Protein AF-A0A7Y5KCL6-F1 (afdb_monomer_lite)

pLDDT: mean 85.19, std 18.4, range [36.47, 98.62]

Radius of gyration: 22.76 Å; chains: 1; bounding box: 50×27×90 Å

Structure (mmCIF, N/CA/C/O backbone):
data_AF-A0A7Y5KCL6-F1
#
_entry.id   AF-A0A7Y5KCL6-F1
#
loop_
_atom_site.group_PDB
_atom_site.id
_atom_site.type_symbol
_atom_site.label_atom_id
_atom_site.label_alt_id
_atom_site.label_comp_id
_atom_site.label_asym_id
_atom_site.label_entity_id
_atom_site.label_seq_id
_atom_site.pdbx_PDB_ins_code
_atom_site.Cartn_x
_atom_site.Cartn_y
_atom_site.Cartn_z
_atom_site.occupancy
_atom_site.B_iso_or_equiv
_atom_site.auth_seq_id
_atom_site.auth_comp_id
_atom_site.auth_asym_id
_atom_site.auth_atom_id
_atom_site.pdbx_PDB_model_num
ATOM 1 N N . MET A 1 1 ? -34.692 -16.167 68.771 1.00 37.91 1 MET A N 1
ATOM 2 C CA . MET A 1 1 ? -33.377 -16.830 68.608 1.00 37.91 1 MET A CA 1
ATOM 3 C C . MET A 1 1 ? -33.096 -16.910 67.113 1.00 37.91 1 MET A C 1
ATOM 5 O O . MET A 1 1 ? -33.924 -17.459 66.411 1.00 37.91 1 MET A O 1
ATOM 9 N N . MET A 1 2 ? -32.198 -16.051 66.607 1.00 36.47 2 MET A N 1
ATOM 10 C CA . MET A 1 2 ? -30.874 -16.419 66.047 1.00 36.47 2 MET A CA 1
ATOM 11 C C . MET A 1 2 ? -30.993 -17.242 64.749 1.00 36.47 2 MET A C 1
ATOM 13 O O . MET A 1 2 ? -31.598 -18.297 64.777 1.00 36.47 2 MET A O 1
ATOM 17 N N . ARG A 1 3 ? -30.425 -16.885 63.594 1.00 42.06 3 ARG A N 1
ATOM 18 C CA . ARG A 1 3 ? -29.372 -15.926 63.230 1.00 42.06 3 ARG A CA 1
ATOM 19 C C . ARG A 1 3 ? -29.441 -15.704 61.712 1.00 42.06 3 ARG A C 1
ATOM 21 O O . ARG A 1 3 ? -29.710 -16.639 60.966 1.00 42.06 3 ARG A O 1
ATOM 28 N N . SER A 1 4 ? -29.127 -14.483 61.294 1.00 50.25 4 SER A N 1
ATOM 29 C CA . SER A 1 4 ? -28.758 -14.112 59.929 1.00 50.25 4 SER A CA 1
ATOM 30 C C . SER A 1 4 ? -27.683 -15.030 59.352 1.00 50.25 4 SER A C 1
ATOM 32 O O . SER A 1 4 ? -26.693 -15.295 60.034 1.00 50.25 4 SER A O 1
ATOM 34 N N . LEU A 1 5 ? -27.813 -15.393 58.076 1.00 55.19 5 LEU A N 1
ATOM 35 C CA . LEU A 1 5 ? -26.685 -15.792 57.240 1.00 55.19 5 LEU A CA 1
ATOM 36 C C . LEU A 1 5 ? -26.833 -15.169 55.839 1.00 55.19 5 LEU A C 1
ATOM 38 O O . LEU A 1 5 ? -27.711 -15.544 55.074 1.00 55.19 5 LEU A O 1
ATOM 42 N N . PHE A 1 6 ? -25.953 -14.191 55.595 1.00 49.72 6 PHE A N 1
ATOM 43 C CA . PHE A 1 6 ? -25.253 -13.862 54.342 1.00 49.72 6 PHE A CA 1
ATOM 44 C C . PHE A 1 6 ? -26.097 -13.625 53.073 1.00 49.72 6 PHE A C 1
ATOM 46 O O . PHE A 1 6 ? -26.584 -14.550 52.443 1.00 49.72 6 PHE A O 1
ATOM 53 N N . PHE A 1 7 ? -26.399 -12.376 52.699 1.00 43.53 7 PHE A N 1
ATOM 54 C CA . PHE A 1 7 ? -25.536 -11.434 51.952 1.00 43.53 7 PHE A CA 1
ATOM 55 C C . PHE A 1 7 ? -24.862 -12.018 50.692 1.00 43.53 7 PHE A C 1
ATOM 57 O O . PHE A 1 7 ? -23.969 -12.850 50.781 1.00 43.53 7 PHE A O 1
ATOM 64 N N . ALA A 1 8 ? -25.235 -11.423 49.552 1.00 45.34 8 ALA A N 1
ATOM 65 C CA . ALA A 1 8 ? -24.454 -11.258 48.324 1.00 45.34 8 ALA A CA 1
ATOM 66 C C . ALA A 1 8 ? -24.151 -12.499 47.458 1.00 45.34 8 ALA A C 1
ATOM 68 O O . ALA A 1 8 ? -23.084 -13.092 47.530 1.00 45.34 8 ALA A O 1
ATOM 69 N N . ALA A 1 9 ? -25.032 -12.755 46.486 1.00 42.88 9 ALA A N 1
ATOM 70 C CA . ALA A 1 9 ? -24.682 -13.430 45.230 1.00 42.88 9 ALA A CA 1
ATOM 71 C C . ALA A 1 9 ? -25.015 -12.532 44.021 1.00 42.88 9 ALA A C 1
ATOM 73 O O . ALA A 1 9 ? -25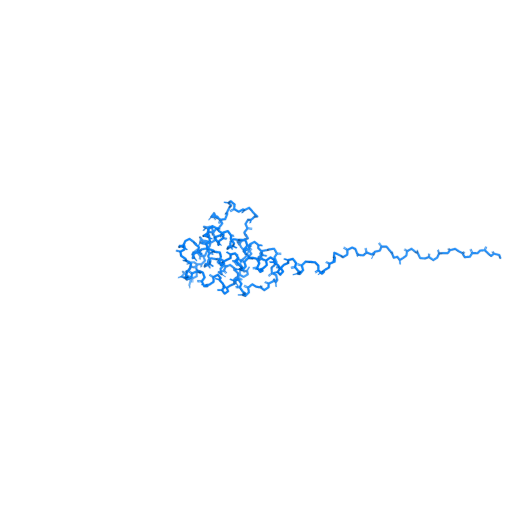.569 -12.970 43.018 1.00 42.88 9 ALA A O 1
ATOM 74 N N . LEU A 1 10 ? -24.715 -11.237 44.144 1.00 48.81 10 LEU A N 1
ATOM 75 C CA . LEU A 1 10 ? -24.924 -10.229 43.108 1.00 48.81 10 LEU A CA 1
ATOM 76 C C . LEU A 1 10 ? -23.578 -9.568 42.794 1.00 48.81 10 LEU A C 1
ATOM 78 O O . LEU A 1 10 ? -23.383 -8.440 43.213 1.00 48.81 10 LEU A O 1
ATOM 82 N N . LEU A 1 11 ? -22.627 -10.291 42.179 1.00 45.62 11 LEU A N 1
ATOM 83 C CA . LEU A 1 11 ? -21.383 -9.749 41.580 1.00 45.62 11 LEU A CA 1
ATOM 84 C C . LEU A 1 11 ? -20.486 -10.875 41.012 1.00 45.62 11 LEU A C 1
ATOM 86 O O . LEU A 1 11 ? -19.363 -11.081 41.455 1.00 45.62 11 LEU A O 1
ATOM 90 N N . CYS A 1 12 ? -20.954 -11.610 40.000 1.00 46.31 12 CYS A N 1
ATOM 91 C CA . CYS A 1 12 ? -20.058 -12.426 39.156 1.00 46.31 12 CYS A CA 1
ATOM 92 C C . CYS A 1 12 ? -20.269 -12.182 37.653 1.00 46.31 12 CYS A C 1
ATOM 94 O O . CYS A 1 12 ? -19.938 -13.023 36.828 1.00 46.31 12 CYS A O 1
ATOM 96 N N . LEU A 1 13 ? -20.762 -10.996 37.287 1.00 46.88 13 LEU A N 1
ATOM 97 C CA . LEU A 1 13 ? -20.556 -10.410 35.959 1.00 46.88 13 LEU A CA 1
ATOM 98 C C . LEU A 1 13 ? -19.390 -9.419 36.051 1.00 46.88 13 LEU A C 1
ATOM 100 O O . LEU A 1 13 ? -19.510 -8.235 35.750 1.00 46.88 13 LEU A O 1
ATOM 104 N N . ALA A 1 14 ? -18.242 -9.909 36.523 1.00 46.78 14 ALA A N 1
ATOM 105 C CA . ALA A 1 14 ? -16.984 -9.251 36.228 1.00 46.78 14 ALA A CA 1
ATOM 106 C C . ALA A 1 14 ? -16.715 -9.520 34.750 1.00 46.78 14 ALA A C 1
ATOM 108 O O . ALA A 1 14 ? -16.214 -10.576 34.371 1.00 46.78 14 ALA A O 1
ATOM 109 N N . CYS A 1 15 ? -17.144 -8.571 33.921 1.00 45.50 15 CYS A N 1
ATOM 110 C CA . CYS A 1 15 ? -16.695 -8.416 32.556 1.00 45.50 15 CYS A CA 1
ATOM 111 C C . CYS A 1 15 ? -15.187 -8.672 32.505 1.00 45.50 15 CYS A C 1
ATOM 113 O O . CYS A 1 15 ? -14.395 -7.843 32.953 1.00 45.50 15 CYS A O 1
ATOM 115 N N . THR A 1 16 ? -14.784 -9.785 31.904 1.00 50.16 16 THR A N 1
ATOM 116 C CA . THR A 1 16 ? -13.473 -9.929 31.280 1.00 50.16 16 THR A CA 1
ATOM 117 C C . THR A 1 16 ? -13.447 -9.015 30.057 1.00 50.16 16 THR A C 1
ATOM 119 O O . THR A 1 16 ? -13.405 -9.449 28.911 1.00 50.16 16 THR A O 1
ATOM 122 N N . ALA A 1 17 ? -13.534 -7.705 30.295 1.00 51.38 17 ALA A N 1
ATOM 123 C CA . ALA A 1 17 ? -13.146 -6.733 29.300 1.00 51.38 17 ALA A CA 1
ATOM 124 C C . ALA A 1 17 ? -11.638 -6.935 29.099 1.00 51.38 17 ALA A C 1
ATOM 126 O O . ALA A 1 17 ? -10.890 -6.833 30.078 1.00 51.38 17 ALA A O 1
ATOM 127 N N . PRO A 1 18 ? -11.166 -7.260 27.884 1.00 51.28 18 PRO A N 1
ATOM 128 C CA . PRO A 1 18 ? -9.737 -7.301 27.636 1.00 51.28 18 PRO A CA 1
ATOM 129 C C . PRO A 1 18 ? -9.157 -5.935 28.010 1.00 51.28 18 PRO A C 1
ATOM 131 O O . PRO A 1 18 ? -9.769 -4.894 27.748 1.00 51.28 18 PRO A O 1
ATOM 134 N N . LEU A 1 19 ? -8.001 -5.943 28.676 1.00 45.62 19 LEU A N 1
ATOM 135 C CA . LEU A 1 19 ? -7.264 -4.746 29.067 1.00 45.62 19 LEU A CA 1
ATOM 136 C C . LEU A 1 19 ? -7.016 -3.887 27.818 1.00 45.62 19 LEU A C 1
ATOM 138 O O . LEU A 1 19 ? -6.082 -4.108 27.051 1.00 45.62 19 LEU A O 1
ATOM 142 N N . ARG A 1 20 ? -7.868 -2.877 27.628 1.00 51.00 20 ARG A N 1
ATOM 143 C CA . ARG A 1 20 ? -7.917 -1.938 26.493 1.00 51.00 20 ARG A CA 1
ATOM 144 C C . ARG A 1 20 ? -6.617 -1.132 26.289 1.00 51.00 20 ARG A C 1
ATOM 146 O O . ARG A 1 20 ? -6.545 -0.324 25.371 1.00 51.00 20 ARG A O 1
ATOM 153 N N . GLY A 1 21 ? -5.610 -1.325 27.146 1.00 48.78 21 GLY A N 1
ATOM 154 C CA . GLY A 1 21 ? -4.322 -0.631 27.131 1.00 48.78 21 GLY A CA 1
ATOM 155 C C . GLY A 1 21 ? -3.219 -1.291 26.294 1.00 48.78 21 GLY A C 1
ATOM 156 O O . GLY A 1 21 ? -2.314 -0.584 25.865 1.00 48.78 21 GLY A O 1
ATOM 157 N N . GLU A 1 22 ? -3.278 -2.597 26.007 1.00 56.50 22 GLU A N 1
ATOM 158 C CA . GLU A 1 22 ? -2.204 -3.268 25.244 1.00 56.50 22 GLU A CA 1
ATOM 159 C C . GLU A 1 22 ? -2.353 -3.134 23.722 1.00 56.50 22 GLU A C 1
ATOM 161 O O . GLU A 1 22 ? -1.368 -3.006 22.992 1.00 56.50 22 GLU A O 1
ATOM 166 N N . GLU A 1 23 ? -3.594 -3.163 23.240 1.00 63.94 23 GLU A N 1
ATOM 167 C CA . GLU A 1 23 ? -3.947 -3.055 21.821 1.00 63.94 23 GLU A CA 1
ATOM 168 C C . GLU A 1 23 ? -3.426 -1.758 21.16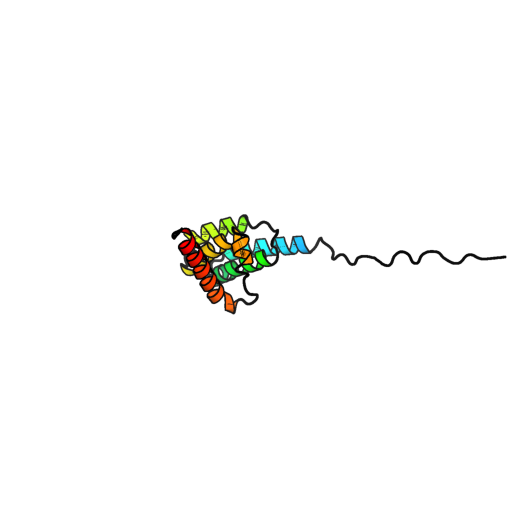6 1.00 63.94 23 GLU A C 1
ATOM 170 O O . GLU A 1 23 ? -2.761 -1.849 20.129 1.00 63.94 23 GLU A O 1
ATOM 175 N N . PRO A 1 24 ? -3.604 -0.558 21.764 1.00 73.25 24 PRO A N 1
ATOM 176 C CA . PRO A 1 24 ? -3.128 0.688 21.162 1.00 73.25 24 PRO A CA 1
ATOM 177 C C . PRO A 1 24 ? -1.601 0.746 21.043 1.00 73.25 24 PRO A C 1
ATOM 179 O O . PRO A 1 24 ? -1.067 1.280 20.071 1.00 73.25 24 PRO A O 1
ATOM 182 N N . GLN A 1 25 ? -0.878 0.181 22.016 1.00 76.50 25 GLN A N 1
ATOM 183 C CA . GLN A 1 25 ? 0.583 0.199 22.019 1.00 76.50 25 GLN A CA 1
ATOM 184 C C . GLN A 1 25 ? 1.154 -0.742 20.951 1.00 76.50 25 GLN A C 1
ATOM 186 O O . GLN A 1 25 ? 2.064 -0.360 20.213 1.00 76.50 25 GLN A O 1
ATOM 191 N N . LYS A 1 26 ? 0.577 -1.943 20.801 1.00 80.62 26 LYS A N 1
ATOM 192 C CA . LYS A 1 26 ? 0.944 -2.892 19.736 1.00 80.62 26 LYS A CA 1
ATOM 193 C C . LYS A 1 26 ? 0.660 -2.308 18.344 1.00 80.62 26 LYS A C 1
ATOM 195 O O . LYS A 1 26 ? 1.513 -2.411 17.461 1.00 80.62 26 LYS A O 1
ATOM 200 N N . GLN A 1 27 ? -0.468 -1.615 18.168 1.00 83.81 27 GLN A N 1
ATOM 201 C CA . GLN A 1 27 ? -0.814 -0.916 16.921 1.00 83.81 27 GLN A CA 1
ATOM 202 C C . GLN A 1 27 ? 0.194 0.189 16.572 1.00 83.81 27 GLN A C 1
ATOM 204 O O . GLN A 1 27 ? 0.691 0.243 15.446 1.00 83.81 27 GLN A O 1
ATOM 209 N N . GLN A 1 28 ? 0.568 1.038 17.535 1.00 86.94 28 GLN A N 1
ATOM 210 C CA . GLN A 1 28 ? 1.567 2.091 17.308 1.00 86.94 28 GLN A CA 1
ATOM 211 C C . GLN A 1 28 ? 2.937 1.525 16.911 1.00 86.94 28 GLN A C 1
ATOM 213 O O . GLN A 1 28 ? 3.591 2.054 16.008 1.00 86.94 28 GLN A O 1
ATOM 218 N N . VAL A 1 29 ? 3.365 0.431 17.549 1.00 88.94 29 VAL A N 1
ATOM 219 C CA . VAL A 1 29 ? 4.618 -0.251 17.198 1.00 88.94 29 VAL A CA 1
ATOM 220 C C . VAL A 1 29 ? 4.548 -0.824 15.783 1.00 88.94 29 VAL A C 1
ATOM 222 O O . VAL A 1 29 ? 5.470 -0.597 14.999 1.00 88.94 29 VAL A O 1
ATOM 225 N N . ALA A 1 30 ? 3.450 -1.497 15.424 1.00 90.31 30 ALA A N 1
ATOM 226 C CA . ALA A 1 30 ? 3.248 -2.029 14.077 1.00 90.31 30 ALA A CA 1
ATOM 227 C C . ALA A 1 30 ? 3.315 -0.919 13.017 1.00 90.31 30 ALA A C 1
ATOM 229 O O . ALA A 1 30 ? 4.067 -1.042 12.049 1.00 90.31 30 ALA A O 1
ATOM 230 N N . LYS A 1 31 ? 2.629 0.213 13.241 1.00 92.56 31 LYS A N 1
ATOM 231 C CA . LYS A 1 31 ? 2.700 1.372 12.339 1.00 92.56 31 LYS A CA 1
ATOM 232 C C . LYS A 1 31 ? 4.115 1.859 12.116 1.00 92.56 31 LYS A C 1
ATOM 234 O O . LYS A 1 31 ? 4.531 2.039 10.973 1.00 92.56 31 LYS A O 1
ATOM 239 N N . ARG A 1 32 ? 4.848 2.087 13.207 1.00 93.75 32 ARG A N 1
ATOM 240 C CA . ARG A 1 32 ? 6.226 2.574 13.138 1.00 93.75 32 ARG A CA 1
ATOM 241 C C . ARG A 1 32 ? 7.094 1.604 12.341 1.00 93.75 32 ARG A C 1
ATOM 243 O O . ARG A 1 32 ? 7.820 2.035 11.452 1.00 93.75 32 ARG A O 1
ATOM 250 N N . ASN A 1 33 ? 6.962 0.307 12.606 1.00 96.25 33 ASN A N 1
ATOM 251 C CA . ASN A 1 33 ? 7.727 -0.727 11.917 1.00 96.25 33 ASN A CA 1
ATOM 252 C C . ASN A 1 33 ? 7.409 -0.776 10.416 1.00 96.25 33 ASN A C 1
ATOM 254 O O . ASN A 1 33 ? 8.330 -0.870 9.603 1.00 96.25 33 ASN A O 1
ATOM 258 N N . TYR A 1 34 ? 6.137 -0.657 10.028 1.00 97.62 34 TYR A N 1
ATOM 259 C CA . TYR A 1 34 ? 5.759 -0.587 8.616 1.00 97.62 34 TYR A CA 1
ATOM 260 C C . TYR A 1 34 ? 6.271 0.693 7.949 1.00 97.62 34 TYR A C 1
ATOM 262 O O . TYR A 1 34 ? 6.845 0.618 6.868 1.00 97.62 34 TYR A O 1
ATOM 270 N N . LEU A 1 35 ? 6.172 1.857 8.598 1.00 97.44 35 LEU A N 1
ATOM 271 C CA . LEU A 1 35 ? 6.727 3.105 8.058 1.00 97.44 35 LEU A CA 1
ATOM 272 C C . LEU A 1 35 ? 8.241 3.009 7.818 1.00 97.44 35 LEU A C 1
ATOM 274 O O . LEU A 1 35 ? 8.718 3.411 6.758 1.00 97.44 35 LEU A O 1
ATOM 278 N N . THR A 1 36 ? 8.986 2.419 8.755 1.00 97.50 36 T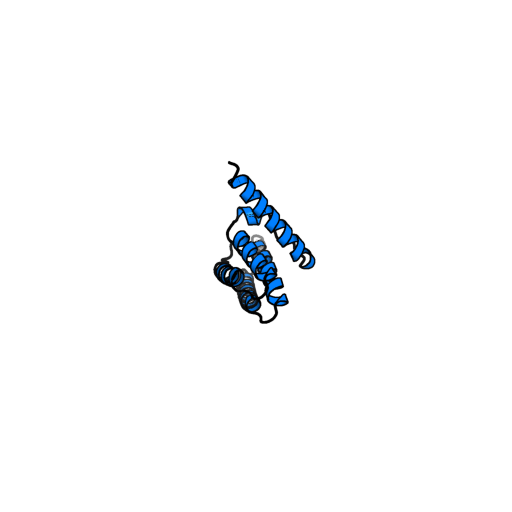HR A N 1
ATOM 279 C CA . THR A 1 36 ? 10.420 2.147 8.579 1.00 97.50 36 THR A CA 1
ATOM 280 C C . THR A 1 36 ? 10.672 1.144 7.452 1.00 97.50 36 THR A C 1
ATOM 282 O O . THR A 1 36 ? 11.579 1.331 6.643 1.00 97.50 36 THR A O 1
ATOM 285 N N . SER A 1 37 ? 9.856 0.097 7.337 1.00 98.25 37 SER A N 1
ATOM 286 C CA . SER A 1 37 ? 10.038 -0.943 6.315 1.00 98.25 37 SER A CA 1
ATOM 287 C C . SER A 1 37 ? 9.745 -0.433 4.895 1.00 98.25 37 SER A C 1
ATOM 289 O O . SER A 1 37 ? 10.441 -0.814 3.953 1.00 98.25 37 SER A O 1
ATOM 291 N N . LEU A 1 38 ? 8.834 0.536 4.736 1.00 98.19 38 LEU A N 1
ATOM 292 C CA . LEU A 1 38 ? 8.626 1.290 3.486 1.00 98.19 38 LEU A CA 1
ATOM 293 C C . LEU A 1 38 ? 9.831 2.170 3.090 1.00 98.19 38 LEU A C 1
ATOM 295 O O . LEU A 1 38 ? 9.893 2.701 1.979 1.00 98.19 38 LEU A O 1
ATOM 299 N N . GLN A 1 39 ? 10.797 2.366 3.986 1.00 97.06 39 GLN A N 1
ATOM 300 C CA . GLN A 1 39 ? 12.057 3.072 3.727 1.00 97.06 39 GLN A CA 1
ATOM 301 C C . GLN A 1 39 ? 13.245 2.113 3.564 1.00 97.06 39 GLN A C 1
ATOM 303 O O . GLN A 1 39 ? 14.380 2.557 3.403 1.00 97.06 39 GLN A O 1
ATOM 308 N N . SER A 1 40 ? 13.003 0.799 3.585 1.00 97.75 40 SER A N 1
ATOM 309 C CA . SER A 1 40 ? 14.061 -0.201 3.470 1.00 97.75 40 SER A CA 1
ATOM 310 C C . SER A 1 40 ? 14.835 -0.073 2.158 1.00 97.75 40 SER A C 1
ATOM 312 O O . SER A 1 40 ? 14.267 0.152 1.086 1.00 97.75 40 SER A O 1
ATOM 314 N N . LYS A 1 41 ? 16.147 -0.313 2.222 1.00 97.31 41 LYS A N 1
ATOM 315 C CA . LYS A 1 41 ? 17.003 -0.410 1.031 1.00 97.31 41 LYS A CA 1
ATOM 316 C C . LYS A 1 41 ? 16.634 -1.617 0.159 1.00 97.31 41 LYS A C 1
ATOM 318 O O . LYS A 1 41 ? 16.855 -1.588 -1.048 1.00 97.31 41 LYS A O 1
ATOM 323 N N . HIS A 1 42 ? 16.017 -2.645 0.742 1.00 98.12 42 HIS A N 1
ATOM 324 C CA . HIS A 1 42 ? 15.638 -3.868 0.039 1.00 98.12 42 HIS A CA 1
ATOM 325 C C . HIS A 1 42 ? 14.272 -3.726 -0.635 1.00 98.12 42 HIS A C 1
ATOM 327 O O . HIS A 1 42 ? 13.262 -3.496 0.032 1.00 98.12 42 HIS A O 1
ATOM 333 N N . GLU A 1 43 ? 14.234 -3.921 -1.955 1.00 97.88 43 GLU A N 1
ATOM 334 C CA . GLU A 1 43 ? 13.000 -3.846 -2.747 1.00 97.88 43 GLU A CA 1
ATOM 335 C C . GLU A 1 43 ? 11.917 -4.793 -2.226 1.00 97.88 43 GLU A C 1
ATOM 337 O O . GLU A 1 43 ? 10.785 -4.358 -2.030 1.00 97.88 43 GLU A O 1
ATOM 342 N N . GLY A 1 44 ? 12.268 -6.055 -1.953 1.00 97.62 44 GLY A N 1
ATOM 343 C CA . GLY A 1 44 ? 11.320 -7.063 -1.472 1.00 97.62 44 GLY A CA 1
ATOM 344 C C . GLY A 1 44 ? 10.663 -6.682 -0.144 1.00 97.62 44 GLY A C 1
ATOM 345 O O . GLY A 1 44 ? 9.462 -6.876 0.022 1.00 97.62 44 GLY A O 1
ATOM 346 N N . VAL A 1 45 ? 11.416 -6.048 0.764 1.00 98.12 45 VAL A N 1
ATOM 347 C CA . VAL A 1 45 ? 10.879 -5.557 2.043 1.00 98.12 45 VAL A CA 1
ATOM 348 C C . VAL A 1 45 ? 9.874 -4.438 1.800 1.00 98.12 45 VAL A C 1
ATOM 350 O O . VAL A 1 45 ? 8.772 -4.486 2.345 1.00 98.12 45 VAL A O 1
ATOM 353 N N . ARG A 1 46 ? 10.208 -3.458 0.951 1.00 98.50 46 ARG A N 1
ATOM 354 C CA . ARG A 1 46 ? 9.267 -2.384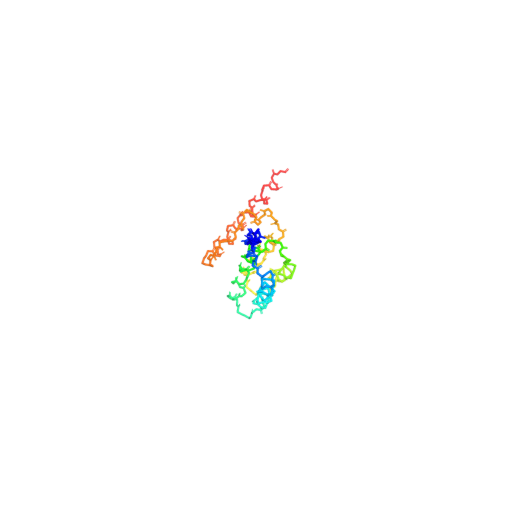 0.600 1.00 98.50 46 ARG A CA 1
ATOM 355 C C . ARG A 1 46 ? 8.009 -2.955 -0.052 1.00 98.50 46 ARG A C 1
ATOM 357 O O . ARG A 1 46 ? 6.910 -2.627 0.378 1.00 98.50 46 ARG A O 1
ATOM 364 N N . ASN A 1 47 ? 8.173 -3.854 -1.022 1.00 98.38 47 ASN A N 1
ATOM 365 C CA . ASN A 1 47 ? 7.080 -4.492 -1.751 1.00 98.38 47 ASN A CA 1
ATOM 366 C C . ASN A 1 47 ? 6.120 -5.254 -0.820 1.00 98.38 47 ASN A C 1
ATOM 368 O O . ASN A 1 47 ? 4.912 -5.028 -0.861 1.00 98.38 47 ASN A O 1
ATOM 372 N N . SER A 1 48 ? 6.663 -6.111 0.050 1.00 97.62 48 SER A N 1
ATOM 373 C CA . SER A 1 48 ? 5.900 -6.834 1.076 1.00 97.62 48 SER A CA 1
ATOM 374 C C . SER A 1 48 ? 5.171 -5.865 2.011 1.00 97.62 48 SER A C 1
ATOM 376 O O . SER A 1 48 ? 3.974 -5.998 2.265 1.00 97.62 48 SER A O 1
ATOM 378 N N . THR A 1 49 ? 5.861 -4.811 2.453 1.00 98.44 49 THR A N 1
ATOM 379 C CA . THR A 1 49 ? 5.295 -3.841 3.395 1.00 98.44 49 THR A CA 1
ATOM 380 C C . THR A 1 49 ? 4.112 -3.072 2.810 1.00 98.44 49 THR A C 1
ATOM 382 O O . THR A 1 49 ? 3.152 -2.826 3.537 1.00 98.44 49 THR A O 1
ATOM 385 N N . ILE A 1 50 ? 4.125 -2.730 1.514 1.00 98.44 50 ILE A N 1
ATOM 386 C CA . ILE A 1 50 ? 2.970 -2.090 0.857 1.00 98.44 50 ILE A CA 1
ATOM 387 C C . ILE A 1 50 ? 1.712 -2.949 1.052 1.00 98.44 50 ILE A C 1
ATOM 389 O O . ILE A 1 50 ? 0.664 -2.432 1.434 1.00 98.44 50 ILE A O 1
ATOM 393 N N . TYR A 1 51 ? 1.823 -4.266 0.859 1.00 97.88 51 TYR A N 1
ATOM 394 C CA . TYR A 1 51 ? 0.713 -5.196 1.064 1.00 97.88 51 TYR A CA 1
ATOM 395 C C . TYR A 1 51 ? 0.301 -5.302 2.539 1.00 97.88 51 TYR A C 1
ATOM 397 O O . TYR A 1 51 ? -0.885 -5.210 2.862 1.00 97.88 51 TYR A O 1
ATOM 405 N N . ARG A 1 52 ? 1.273 -5.402 3.457 1.00 97.25 52 ARG A N 1
ATOM 406 C CA . ARG A 1 52 ? 1.004 -5.462 4.905 1.00 97.25 52 ARG A CA 1
ATOM 407 C C . ARG A 1 52 ? 0.291 -4.216 5.433 1.00 97.25 52 ARG A C 1
ATOM 409 O O . ARG A 1 52 ? -0.539 -4.336 6.327 1.00 97.25 52 ARG A O 1
ATOM 416 N N . VAL A 1 53 ? 0.536 -3.038 4.860 1.00 97.38 53 VAL A N 1
ATOM 417 C CA . VAL A 1 53 ? -0.208 -1.812 5.204 1.00 97.38 53 VAL A CA 1
ATOM 418 C C . VAL A 1 53 ? -1.695 -1.929 4.847 1.00 97.38 53 VAL A C 1
ATOM 420 O O . VAL A 1 53 ? -2.546 -1.455 5.601 1.00 97.38 53 VAL A O 1
ATOM 423 N N . LEU A 1 54 ? -2.034 -2.586 3.736 1.00 96.62 54 LEU A N 1
ATOM 424 C CA . LEU A 1 54 ? -3.432 -2.808 3.357 1.00 96.62 54 LEU A CA 1
ATOM 425 C C . LEU A 1 54 ? -4.116 -3.797 4.300 1.00 96.62 54 LEU A C 1
ATOM 427 O O . LEU A 1 54 ? -5.228 -3.532 4.757 1.00 96.62 54 LEU A O 1
ATOM 431 N N . GLN A 1 55 ? -3.434 -4.889 4.651 1.00 95.12 55 GLN A N 1
ATOM 432 C CA . GLN A 1 55 ? -3.921 -5.834 5.661 1.00 95.12 55 GLN A CA 1
ATOM 433 C C . GLN A 1 55 ? -4.111 -5.153 7.021 1.00 95.12 55 GLN A C 1
ATOM 435 O O . GLN A 1 55 ? -5.139 -5.336 7.670 1.00 95.12 55 GLN A O 1
ATOM 440 N N . TYR A 1 56 ? -3.162 -4.303 7.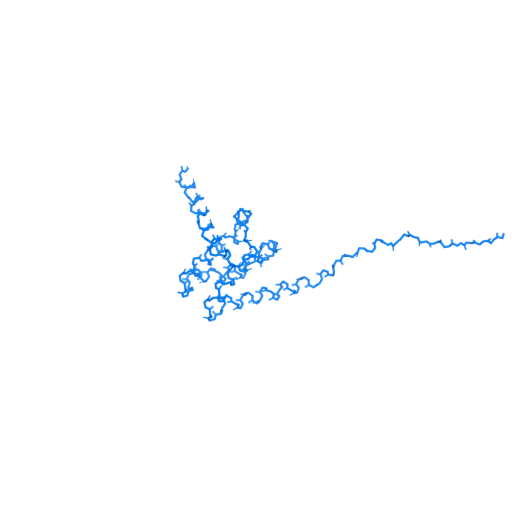421 1.00 94.56 56 TYR A N 1
ATOM 441 C CA . TYR A 1 56 ? -3.264 -3.495 8.630 1.00 94.56 56 TYR A CA 1
ATOM 442 C C . TYR A 1 56 ? -4.517 -2.613 8.608 1.00 94.56 56 TYR A C 1
ATOM 444 O O . TYR A 1 56 ? -5.293 -2.632 9.558 1.00 94.56 56 TYR A O 1
ATOM 452 N N . LYS A 1 57 ? -4.776 -1.882 7.515 1.00 93.88 57 LYS A N 1
ATOM 453 C CA . LYS A 1 57 ? -5.988 -1.056 7.417 1.00 93.88 57 LYS A CA 1
ATOM 454 C C . LYS A 1 57 ? -7.269 -1.894 7.450 1.00 93.88 57 LYS A C 1
ATOM 456 O O . LYS A 1 57 ? -8.252 -1.451 8.037 1.00 93.88 57 LYS A O 1
ATOM 461 N N . ALA A 1 58 ? -7.263 -3.079 6.844 1.00 92.31 58 ALA A N 1
ATOM 462 C CA . ALA A 1 58 ? -8.403 -3.992 6.883 1.00 92.31 58 ALA A CA 1
ATOM 463 C C . ALA A 1 58 ? -8.663 -4.548 8.295 1.00 92.31 58 ALA A C 1
ATOM 465 O O . ALA A 1 58 ? -9.814 -4.762 8.659 1.00 92.31 58 ALA A O 1
ATOM 466 N N . ALA A 1 59 ? -7.616 -4.756 9.099 1.00 90.31 59 ALA A N 1
ATOM 467 C CA . ALA A 1 59 ? -7.744 -5.161 10.500 1.00 90.31 59 ALA A CA 1
ATOM 468 C C . ALA A 1 59 ? -8.150 -3.994 11.422 1.00 90.31 59 ALA A C 1
ATOM 470 O O . ALA A 1 59 ? -8.885 -4.192 12.387 1.00 90.31 59 ALA A O 1
ATOM 471 N N . TYR A 1 60 ? -7.706 -2.772 11.114 1.00 90.88 60 TYR A N 1
ATOM 472 C CA . TYR A 1 60 ? -7.898 -1.577 11.941 1.00 90.88 60 TYR A CA 1
ATOM 473 C C . TYR A 1 60 ? -8.587 -0.450 11.152 1.00 90.88 60 TYR A C 1
ATOM 475 O O . TYR A 1 60 ? -8.032 0.623 10.909 1.00 90.88 60 TYR A O 1
ATOM 483 N N . GLU A 1 61 ? -9.841 -0.671 10.753 1.00 88.88 61 GLU A N 1
ATOM 484 C CA . GLU A 1 61 ? -10.560 0.208 9.816 1.00 88.88 61 GLU A CA 1
ATOM 485 C C . GLU A 1 61 ? -10.680 1.669 10.267 1.00 88.88 61 GLU A C 1
ATOM 487 O O . GLU A 1 61 ? -10.680 2.578 9.435 1.00 88.88 61 GLU A O 1
ATOM 492 N N . ARG A 1 62 ? -10.763 1.922 11.577 1.00 89.00 62 ARG A N 1
ATOM 493 C CA . ARG A 1 62 ? -10.937 3.275 12.141 1.00 89.00 62 ARG A CA 1
ATOM 494 C C . ARG A 1 62 ? -9.635 4.041 12.325 1.00 89.00 62 ARG A C 1
ATOM 496 O O . ARG A 1 62 ? -9.658 5.211 12.685 1.00 89.00 62 ARG A O 1
ATOM 503 N N . ASP A 1 63 ? -8.516 3.377 12.105 1.00 90.38 63 ASP A N 1
ATOM 504 C CA . ASP A 1 63 ? -7.224 3.908 12.471 1.00 90.38 63 ASP A CA 1
ATOM 505 C C . ASP A 1 63 ? -6.658 4.861 11.406 1.00 90.38 63 ASP A C 1
ATOM 507 O O . ASP A 1 63 ? -6.840 4.657 10.195 1.00 90.38 63 ASP A O 1
ATOM 511 N N . ASP A 1 64 ? -5.987 5.924 11.858 1.00 91.44 64 ASP A N 1
ATOM 512 C CA . ASP A 1 64 ? -5.454 6.960 10.973 1.00 91.44 64 ASP A CA 1
ATOM 513 C C . ASP A 1 64 ? -4.259 6.431 10.169 1.00 91.44 64 ASP A C 1
ATOM 515 O O . ASP A 1 64 ? -3.253 5.977 10.724 1.00 91.44 64 ASP A O 1
ATOM 519 N N . CYS A 1 65 ? -4.377 6.510 8.845 1.00 94.06 65 CYS A N 1
ATOM 520 C CA . CYS A 1 65 ? -3.374 6.071 7.879 1.00 94.06 65 CYS A CA 1
ATOM 521 C C . CYS A 1 65 ? -2.746 7.236 7.103 1.00 94.06 65 CYS A C 1
ATOM 523 O O . CYS A 1 65 ? -2.082 6.996 6.097 1.00 94.06 65 CYS A O 1
ATOM 525 N N . SER A 1 66 ? -2.919 8.482 7.554 1.00 96.06 66 SER A N 1
ATOM 526 C CA . SER A 1 66 ? -2.341 9.687 6.940 1.00 96.06 66 SER A CA 1
ATOM 527 C C . SER A 1 66 ? -0.836 9.554 6.651 1.00 96.06 66 SER A C 1
ATOM 529 O O . SER A 1 66 ? -0.380 9.847 5.544 1.00 96.06 66 SER A O 1
ATOM 531 N N . ALA A 1 67 ? -0.067 9.021 7.604 1.00 96.69 67 ALA A N 1
ATOM 532 C CA . ALA A 1 67 ? 1.368 8.785 7.445 1.00 96.69 67 ALA A CA 1
ATOM 533 C C . ALA A 1 67 ? 1.687 7.731 6.369 1.00 96.69 67 ALA A C 1
ATOM 535 O O . ALA A 1 67 ? 2.615 7.916 5.579 1.00 96.69 67 ALA A O 1
ATOM 536 N N . PHE A 1 68 ? 0.906 6.646 6.305 1.00 98.00 68 PHE A N 1
ATOM 537 C CA . PHE A 1 68 ? 1.051 5.643 5.249 1.00 98.00 68 PHE A CA 1
ATOM 538 C C . PHE A 1 68 ? 0.712 6.223 3.885 1.00 98.00 68 PHE A C 1
ATOM 540 O O . PHE A 1 68 ? 1.478 6.023 2.950 1.00 98.00 68 PHE A O 1
ATOM 547 N N . LEU A 1 69 ? -0.384 6.977 3.779 1.00 97.62 69 LEU A N 1
ATOM 548 C CA . LEU A 1 69 ? -0.798 7.627 2.539 1.00 97.62 69 LEU A CA 1
ATOM 549 C C . LEU A 1 69 ? 0.301 8.528 1.991 1.00 97.62 69 LEU A C 1
ATOM 551 O O . LEU A 1 69 ? 0.704 8.351 0.846 1.00 97.62 69 LEU A O 1
ATOM 555 N N . LYS A 1 70 ? 0.846 9.424 2.819 1.00 97.94 70 LYS A N 1
ATOM 556 C CA . LYS A 1 70 ? 1.952 10.294 2.406 1.00 97.94 70 LYS A CA 1
ATOM 557 C C . LYS A 1 70 ? 3.137 9.476 1.890 1.00 97.94 70 LYS A C 1
ATOM 559 O O . LYS A 1 70 ? 3.667 9.754 0.816 1.00 97.94 70 LYS A O 1
ATOM 564 N N . ARG A 1 71 ? 3.534 8.435 2.628 1.00 98.25 71 ARG A N 1
ATOM 565 C CA . ARG A 1 71 ? 4.689 7.613 2.256 1.00 98.25 71 ARG A CA 1
ATOM 566 C C . ARG A 1 71 ? 4.460 6.826 0.965 1.00 98.25 71 ARG A C 1
ATOM 568 O O . ARG A 1 71 ? 5.356 6.748 0.131 1.00 98.25 71 ARG A O 1
ATOM 575 N N . LEU A 1 72 ? 3.274 6.253 0.794 1.00 98.56 72 LEU A N 1
ATOM 576 C CA . LEU A 1 72 ? 2.902 5.499 -0.399 1.00 98.56 72 LEU A CA 1
ATOM 577 C C . LEU A 1 72 ? 2.757 6.416 -1.623 1.00 98.56 72 LEU A C 1
ATOM 579 O O . LEU A 1 72 ? 3.149 6.017 -2.713 1.00 98.56 72 LEU A O 1
ATOM 583 N N . GLN A 1 73 ? 2.288 7.657 -1.459 1.00 98.38 73 GLN A N 1
ATOM 584 C CA . GLN A 1 73 ? 2.275 8.665 -2.528 1.00 98.38 73 GLN A CA 1
ATOM 585 C C . GLN A 1 73 ? 3.691 9.054 -2.970 1.00 98.38 73 GLN A C 1
ATOM 587 O O . GLN A 1 73 ? 3.971 9.148 -4.160 1.00 98.38 73 GLN A O 1
ATOM 592 N N . GLU A 1 74 ? 4.620 9.246 -2.032 1.00 98.25 74 GLU A N 1
ATOM 593 C CA . GLU A 1 74 ? 6.026 9.487 -2.382 1.00 98.25 74 GLU A CA 1
ATOM 594 C C . GLU A 1 74 ? 6.624 8.296 -3.145 1.00 98.25 74 GLU A C 1
ATOM 596 O O . GLU A 1 74 ? 7.332 8.483 -4.137 1.00 98.25 74 GLU A O 1
ATOM 601 N N . MET A 1 75 ? 6.327 7.072 -2.694 1.00 98.44 75 MET A N 1
ATOM 602 C CA . MET A 1 75 ? 6.793 5.840 -3.330 1.00 98.44 75 MET A CA 1
ATOM 603 C C . MET A 1 75 ? 6.169 5.615 -4.706 1.00 98.44 75 MET A C 1
ATOM 605 O O . MET A 1 75 ? 6.872 5.153 -5.598 1.00 98.44 75 MET A O 1
ATOM 609 N N . SER A 1 76 ? 4.895 5.951 -4.916 1.00 98.44 76 SER A N 1
ATOM 610 C CA . SER A 1 76 ? 4.242 5.766 -6.217 1.00 98.44 76 SER A CA 1
ATOM 611 C C . SER A 1 76 ? 4.888 6.602 -7.320 1.00 98.44 76 SER A C 1
ATOM 613 O O . SER A 1 76 ? 4.885 6.203 -8.482 1.00 98.44 76 SER A O 1
ATOM 615 N N . LEU A 1 77 ? 5.494 7.728 -6.948 1.00 98.06 77 LEU A N 1
ATOM 616 C CA . LEU A 1 77 ? 6.206 8.609 -7.864 1.00 98.06 77 LEU A CA 1
ATOM 617 C C . LEU A 1 77 ? 7.689 8.237 -7.989 1.00 98.06 77 LEU A C 1
ATOM 619 O O . LEU A 1 77 ? 8.231 8.257 -9.091 1.00 98.06 77 LEU A O 1
ATOM 623 N N . ASN A 1 78 ? 8.338 7.876 -6.876 1.00 97.94 78 ASN A N 1
ATOM 624 C CA . ASN A 1 78 ? 9.801 7.885 -6.789 1.00 97.94 78 ASN A CA 1
ATOM 625 C C . ASN A 1 78 ? 10.451 6.541 -6.416 1.00 97.94 78 ASN A C 1
ATOM 627 O O . ASN A 1 78 ? 11.680 6.482 -6.355 1.00 97.94 78 ASN A O 1
ATOM 631 N N . ASP A 1 79 ? 9.700 5.465 -6.133 1.00 98.38 79 ASP A N 1
ATOM 632 C CA . ASP A 1 79 ? 10.341 4.174 -5.829 1.00 98.38 79 ASP A CA 1
ATOM 633 C C . ASP A 1 79 ? 11.163 3.702 -7.044 1.00 98.38 79 ASP A C 1
ATOM 635 O O . ASP A 1 79 ? 10.656 3.753 -8.171 1.00 98.38 79 ASP A O 1
ATOM 639 N N . PRO A 1 80 ? 12.405 3.218 -6.857 1.00 97.94 80 PRO A N 1
ATOM 640 C CA . PRO A 1 80 ? 13.212 2.697 -7.957 1.00 97.94 80 PRO A CA 1
ATOM 641 C C . PRO A 1 80 ? 12.521 1.569 -8.735 1.00 97.94 80 PRO A C 1
ATOM 643 O O . PRO A 1 80 ? 12.666 1.487 -9.955 1.00 97.94 80 PRO A O 1
ATOM 646 N N . SER A 1 81 ? 11.732 0.731 -8.054 1.00 98.25 81 SER A N 1
ATOM 647 C CA . SER A 1 81 ? 11.031 -0.396 -8.668 1.00 98.25 81 SER A CA 1
ATOM 648 C C . SER A 1 81 ? 9.714 0.055 -9.310 1.00 98.25 81 SER A C 1
ATOM 650 O O . SER A 1 81 ? 8.814 0.512 -8.597 1.00 98.25 81 SER A O 1
ATOM 652 N N . PRO A 1 82 ? 9.532 -0.120 -10.636 1.00 98.00 82 PRO A N 1
ATOM 653 C CA . PRO A 1 82 ? 8.261 0.168 -11.300 1.00 98.00 82 PRO A CA 1
ATOM 654 C C . PRO A 1 82 ? 7.086 -0.604 -10.693 1.00 98.00 82 PRO A C 1
ATOM 656 O O . PRO A 1 82 ? 5.999 -0.050 -10.543 1.00 98.00 82 PRO A O 1
ATOM 659 N N . LYS A 1 83 ? 7.318 -1.857 -10.279 1.00 97.44 83 LYS A N 1
ATOM 660 C CA . LYS A 1 83 ? 6.306 -2.686 -9.615 1.00 97.44 83 LYS A CA 1
ATOM 661 C C . LYS A 1 83 ? 5.856 -2.046 -8.301 1.00 97.44 83 LYS A C 1
ATOM 663 O O . LYS A 1 83 ? 4.659 -1.903 -8.069 1.00 97.44 83 LYS A O 1
ATOM 668 N N . ASN A 1 84 ? 6.800 -1.594 -7.472 1.00 98.50 84 ASN A N 1
ATOM 669 C CA . ASN A 1 84 ? 6.472 -0.910 -6.218 1.00 98.50 84 ASN A CA 1
ATOM 670 C C . ASN A 1 84 ? 5.754 0.416 -6.445 1.00 98.50 84 ASN A C 1
ATOM 672 O O . ASN A 1 84 ? 4.854 0.735 -5.673 1.00 98.50 84 ASN A O 1
ATOM 676 N N . ARG A 1 85 ? 6.107 1.165 -7.498 1.00 98.62 85 ARG A N 1
ATOM 677 C CA . ARG A 1 85 ? 5.396 2.402 -7.847 1.00 98.62 85 ARG A CA 1
ATOM 678 C C . ARG A 1 85 ? 3.913 2.137 -8.107 1.00 98.62 85 ARG A C 1
ATOM 680 O O . ARG A 1 85 ? 3.057 2.795 -7.517 1.00 98.62 85 ARG A O 1
ATOM 687 N N . VAL A 1 86 ? 3.613 1.123 -8.921 1.00 97.94 86 VAL A N 1
ATOM 688 C CA . VAL A 1 86 ? 2.232 0.706 -9.215 1.00 97.94 86 VAL A CA 1
ATOM 689 C C . VAL A 1 86 ? 1.526 0.217 -7.950 1.00 97.94 86 VAL A C 1
ATOM 691 O O . VAL A 1 86 ? 0.420 0.660 -7.656 1.00 97.94 86 VAL A O 1
ATOM 694 N N . TYR A 1 87 ? 2.161 -0.647 -7.157 1.00 98.38 87 TYR A N 1
ATOM 695 C CA . TYR A 1 87 ? 1.537 -1.185 -5.943 1.00 98.38 87 TYR A CA 1
ATOM 696 C C . TYR A 1 87 ? 1.262 -0.092 -4.910 1.00 98.38 87 TYR A C 1
ATOM 698 O O . TYR A 1 87 ? 0.198 -0.084 -4.295 1.00 98.38 87 TYR A O 1
ATOM 706 N N . ALA A 1 88 ? 2.175 0.867 -4.753 1.00 98.62 88 ALA A N 1
ATOM 707 C CA . ALA A 1 88 ? 1.980 2.005 -3.866 1.00 98.62 88 ALA A CA 1
ATOM 708 C C . ALA A 1 88 ? 0.844 2.920 -4.352 1.00 98.62 88 ALA A C 1
ATOM 710 O O . ALA A 1 88 ? 0.035 3.363 -3.540 1.00 98.62 88 ALA A O 1
ATOM 711 N N . PHE A 1 89 ? 0.721 3.145 -5.666 1.00 97.81 89 PHE A N 1
ATOM 712 C CA . PHE A 1 89 ? -0.411 3.874 -6.245 1.00 97.81 89 PHE A CA 1
ATOM 713 C C . PHE A 1 89 ? -1.751 3.188 -5.941 1.00 97.81 89 PHE A C 1
ATOM 715 O O . PHE A 1 89 ? -2.672 3.823 -5.427 1.00 97.81 89 PHE A O 1
ATOM 722 N N . LEU A 1 90 ? -1.846 1.881 -6.201 1.00 97.38 90 LEU A N 1
ATOM 723 C CA . LEU A 1 90 ? -3.054 1.096 -5.937 1.00 97.38 90 LEU A CA 1
ATOM 724 C C . LEU A 1 90 ? -3.395 1.074 -4.441 1.00 97.38 90 LEU A C 1
ATOM 726 O O . LEU A 1 90 ? -4.557 1.222 -4.061 1.00 97.38 90 LEU A O 1
ATOM 730 N N . ALA A 1 91 ? -2.380 0.955 -3.584 1.00 97.56 91 ALA A N 1
ATOM 731 C CA . ALA A 1 91 ? -2.556 1.023 -2.143 1.00 97.56 91 ALA A CA 1
ATOM 732 C C . ALA A 1 91 ? -3.095 2.391 -1.694 1.00 97.56 91 ALA A C 1
ATOM 734 O O . ALA A 1 91 ? -4.004 2.439 -0.869 1.00 97.56 91 ALA A O 1
ATOM 735 N N . CYS A 1 92 ? -2.601 3.499 -2.259 1.00 97.12 92 CYS A N 1
ATOM 736 C CA . CYS A 1 92 ? -3.145 4.834 -2.001 1.00 97.12 92 CYS A CA 1
ATOM 737 C C . CYS A 1 92 ? -4.626 4.934 -2.372 1.00 97.12 92 CYS A C 1
ATOM 739 O O . CYS A 1 92 ? -5.418 5.384 -1.545 1.00 97.12 92 CYS A O 1
ATOM 741 N N . ALA A 1 93 ? -5.000 4.483 -3.574 1.00 94.12 93 ALA A N 1
ATOM 742 C CA . ALA A 1 93 ? -6.391 4.499 -4.026 1.00 94.12 93 ALA A CA 1
ATOM 743 C C . ALA A 1 93 ? -7.302 3.743 -3.043 1.00 94.12 93 ALA A C 1
ATOM 745 O O . ALA A 1 93 ? -8.332 4.259 -2.606 1.00 94.12 93 ALA A O 1
ATOM 746 N N . LEU A 1 94 ? -6.867 2.558 -2.605 1.00 94.31 94 LEU A N 1
ATOM 747 C CA . LEU A 1 94 ? -7.603 1.747 -1.640 1.00 94.31 94 LEU A CA 1
ATOM 748 C C . LEU A 1 94 ? -7.694 2.416 -0.258 1.00 94.31 94 LEU A C 1
ATOM 750 O O . LEU A 1 94 ? -8.764 2.501 0.340 1.00 94.31 94 LEU A O 1
ATOM 754 N N . LEU A 1 95 ? -6.592 2.941 0.276 1.00 94.62 95 LEU A N 1
ATOM 755 C CA . LEU A 1 95 ? -6.589 3.591 1.591 1.00 94.62 95 LEU A CA 1
ATOM 756 C C . LEU A 1 95 ? -7.452 4.866 1.638 1.00 94.62 95 LEU A C 1
ATOM 758 O O . LEU A 1 95 ? -7.917 5.237 2.717 1.00 94.62 95 LEU A O 1
ATOM 762 N N . GLN A 1 96 ? -7.705 5.513 0.499 1.00 92.88 96 GLN A N 1
ATOM 763 C CA . GLN A 1 96 ? -8.537 6.717 0.409 1.00 92.88 96 GLN A CA 1
ATOM 764 C C . GLN A 1 96 ? -10.026 6.409 0.214 1.00 92.88 96 GLN A C 1
ATOM 766 O O . GLN A 1 96 ? -10.862 7.123 0.764 1.00 92.88 96 GLN A O 1
ATOM 771 N N . ASP A 1 97 ? -10.379 5.317 -0.467 1.00 91.50 97 ASP A N 1
ATOM 772 C CA . ASP A 1 97 ? -11.772 5.000 -0.798 1.00 91.50 97 ASP A CA 1
ATOM 773 C C . ASP A 1 97 ? -12.344 3.858 0.065 1.00 91.50 97 ASP A C 1
ATOM 775 O O . ASP A 1 97 ? -11.936 2.698 -0.016 1.00 91.50 97 ASP A O 1
ATOM 779 N N . ALA A 1 98 ? -13.333 4.183 0.904 1.00 89.44 98 ALA A N 1
ATOM 780 C CA . ALA A 1 98 ? -14.013 3.207 1.755 1.00 89.44 98 ALA A CA 1
ATOM 781 C C . ALA A 1 98 ? -14.835 2.171 0.972 1.00 89.44 98 ALA A C 1
ATOM 783 O O . ALA A 1 98 ? -14.894 1.013 1.386 1.00 89.44 98 ALA A O 1
ATOM 784 N N . LYS A 1 99 ? -15.445 2.559 -0.153 1.00 89.12 99 LYS A N 1
ATOM 785 C CA . LYS A 1 99 ? -16.199 1.639 -1.014 1.00 89.12 99 LYS A CA 1
ATOM 786 C C . LYS A 1 99 ? -15.249 0.668 -1.699 1.00 89.12 99 LYS A C 1
ATOM 788 O O . LYS A 1 99 ? -15.528 -0.527 -1.736 1.00 89.12 99 LYS A O 1
ATOM 793 N N . LEU A 1 100 ? -14.106 1.163 -2.175 1.00 89.00 100 LEU A N 1
ATOM 794 C CA . LEU A 1 100 ? -13.088 0.314 -2.785 1.00 89.00 100 LEU A CA 1
ATOM 795 C C . LEU A 1 100 ? -12.511 -0.685 -1.770 1.00 89.00 100 LEU A C 1
ATOM 797 O O . LEU A 1 100 ? -12.375 -1.859 -2.098 1.00 89.00 100 LEU A O 1
ATOM 801 N N . ARG A 1 101 ? -12.267 -0.266 -0.516 1.00 91.31 101 ARG A N 1
ATOM 802 C CA . ARG A 1 101 ? -11.859 -1.185 0.571 1.00 91.31 101 ARG A CA 1
ATOM 803 C C . ARG A 1 101 ? -12.866 -2.291 0.832 1.00 91.31 101 ARG A C 1
ATOM 805 O O . ARG A 1 101 ? -12.465 -3.431 1.035 1.00 91.31 101 ARG A O 1
ATOM 812 N N . ALA A 1 102 ? -14.153 -1.954 0.847 1.00 88.44 102 ALA A N 1
ATOM 813 C CA . ALA A 1 102 ? -15.205 -2.941 1.055 1.00 88.44 102 ALA A CA 1
ATOM 814 C C . ALA A 1 102 ? -15.294 -3.938 -0.114 1.00 88.44 102 ALA A C 1
ATOM 816 O O . ALA A 1 102 ? -15.575 -5.112 0.107 1.00 88.44 102 ALA A O 1
ATOM 817 N N . ALA A 1 103 ? -15.030 -3.483 -1.343 1.00 87.50 103 ALA A N 1
ATOM 818 C CA . ALA A 1 103 ? -15.074 -4.313 -2.546 1.00 87.50 103 ALA A CA 1
ATOM 819 C C . ALA A 1 103 ? -13.823 -5.189 -2.747 1.00 87.50 103 ALA A C 1
ATOM 821 O O . ALA A 1 103 ? -13.915 -6.243 -3.370 1.00 87.50 103 ALA A O 1
ATOM 822 N N . ALA A 1 104 ? -12.665 -4.762 -2.240 1.00 90.50 104 ALA A N 1
ATOM 823 C CA . ALA A 1 104 ? -11.380 -5.426 -2.442 1.00 90.50 104 ALA A CA 1
ATOM 824 C C . ALA A 1 104 ? -10.624 -5.557 -1.113 1.00 90.50 104 ALA A C 1
ATOM 826 O O . ALA A 1 104 ? -9.679 -4.819 -0.832 1.00 90.50 104 ALA A O 1
ATOM 827 N N . LYS A 1 105 ? -11.054 -6.504 -0.272 1.00 91.81 105 LYS A N 1
ATOM 828 C CA . LYS A 1 105 ? -10.345 -6.831 0.969 1.00 91.81 105 LYS A CA 1
ATOM 829 C C . LYS A 1 105 ? -9.083 -7.645 0.639 1.00 91.81 105 LYS A C 1
ATOM 831 O O . LYS A 1 105 ? -9.198 -8.629 -0.091 1.00 91.81 105 LYS A O 1
ATOM 836 N N . PRO A 1 106 ? -7.899 -7.280 1.166 1.00 93.31 106 PRO A N 1
ATOM 837 C CA . PRO A 1 106 ? -6.691 -8.063 0.941 1.00 93.31 106 PRO A CA 1
ATOM 838 C C . PRO A 1 106 ? -6.825 -9.464 1.566 1.00 93.31 106 PRO A C 1
ATOM 840 O O . PRO A 1 106 ? -7.323 -9.565 2.695 1.00 93.31 106 PRO A O 1
ATOM 843 N N . PRO A 1 107 ? -6.375 -10.526 0.870 1.00 93.31 107 PRO A N 1
ATOM 844 C CA . PRO A 1 107 ? -6.241 -11.864 1.441 1.00 93.31 107 PRO A CA 1
ATOM 845 C C . PRO A 1 107 ? -5.347 -11.882 2.685 1.00 93.31 107 PRO A C 1
ATOM 847 O O . PRO A 1 107 ? -4.580 -10.952 2.939 1.00 93.31 107 PRO A O 1
ATOM 850 N N . GLU A 1 108 ? -5.424 -12.953 3.472 1.00 90.31 108 GLU A N 1
ATOM 851 C CA . GLU A 1 108 ? -4.579 -13.129 4.662 1.00 90.31 108 GLU A CA 1
ATOM 852 C C . GLU A 1 108 ? -3.137 -13.515 4.291 1.00 90.31 108 GLU A C 1
ATOM 854 O O . GLU A 1 108 ? -2.171 -13.027 4.891 1.00 90.31 108 GLU A O 1
ATOM 859 N N . TRP A 1 109 ? -2.993 -14.334 3.250 1.00 91.00 109 TRP A N 1
ATOM 860 C CA . TRP A 1 109 ? -1.724 -14.898 2.805 1.00 91.00 109 TRP A CA 1
ATOM 861 C C . TRP A 1 109 ? -0.972 -13.944 1.868 1.00 91.00 109 TRP A C 1
ATOM 863 O O . TRP A 1 109 ? -1.570 -13.150 1.135 1.00 91.00 109 TRP A O 1
ATOM 873 N N . GLU A 1 110 ? 0.360 -13.970 1.925 1.00 91.06 110 GLU A N 1
ATOM 874 C CA . GLU A 1 110 ? 1.213 -13.040 1.168 1.00 91.06 110 GLU A CA 1
ATOM 875 C C . GLU A 1 110 ? 1.503 -13.536 -0.251 1.00 91.06 110 GLU A C 1
ATOM 877 O O . GLU A 1 110 ? 1.744 -12.745 -1.160 1.00 91.06 110 GLU A O 1
ATOM 882 N N . GLU A 1 111 ? 1.413 -14.841 -0.457 1.00 93.25 111 GLU A N 1
ATOM 883 C CA . GLU A 1 111 ? 1.553 -15.532 -1.733 1.00 93.25 111 GLU A CA 1
ATOM 884 C C . GLU A 1 111 ? 0.515 -15.037 -2.754 1.00 93.25 111 GLU A C 1
ATOM 886 O O . GLU A 1 111 ? 0.782 -14.984 -3.952 1.00 93.25 111 GLU A O 1
ATOM 891 N N . GLU A 1 112 ? -0.645 -14.588 -2.271 1.00 92.44 112 GLU A N 1
ATOM 892 C CA . GLU A 1 112 ? -1.742 -14.062 -3.086 1.00 92.44 112 GLU A CA 1
ATOM 893 C C . GLU A 1 112 ? -1.583 -12.576 -3.447 1.00 92.44 112 GLU A C 1
ATOM 895 O O . GLU A 1 112 ? -2.356 -12.045 -4.243 1.00 92.44 112 GLU A O 1
ATOM 900 N N . LYS A 1 113 ? -0.574 -11.883 -2.903 1.00 94.81 113 LYS A N 1
ATOM 901 C CA . LYS A 1 113 ? -0.365 -10.433 -3.068 1.00 94.81 113 LYS A CA 1
ATOM 902 C C . LYS A 1 113 ? -0.358 -9.983 -4.527 1.00 94.81 113 LYS A C 1
ATOM 904 O O . LYS A 1 113 ? -0.980 -8.976 -4.865 1.00 94.81 113 LYS A O 1
ATOM 909 N N . ASP A 1 114 ? 0.379 -10.684 -5.383 1.00 95.75 114 ASP A N 1
ATOM 910 C CA . ASP A 1 114 ? 0.545 -10.264 -6.776 1.00 95.75 114 ASP A CA 1
ATOM 911 C C . ASP A 1 114 ? -0.776 -10.403 -7.553 1.00 95.75 114 ASP A C 1
ATOM 913 O O . ASP A 1 114 ? -1.161 -9.486 -8.283 1.00 95.75 114 ASP A O 1
ATOM 917 N N . ALA A 1 115 ? -1.511 -11.500 -7.329 1.00 95.81 115 ALA A N 1
ATOM 918 C CA . ALA A 1 115 ? -2.847 -11.712 -7.888 1.00 95.81 115 ALA A CA 1
ATOM 919 C C . ALA A 1 115 ? -3.855 -10.687 -7.345 1.00 95.81 115 ALA A C 1
ATOM 921 O O . ALA A 1 115 ? -4.664 -10.138 -8.094 1.00 95.81 115 ALA A O 1
ATOM 922 N N . TYR A 1 116 ? -3.757 -10.362 -6.057 1.00 95.62 116 TYR A N 1
ATOM 923 C CA . TYR A 1 116 ? -4.574 -9.338 -5.427 1.00 95.62 116 TYR A CA 1
ATOM 924 C C . TYR A 1 116 ? -4.375 -7.961 -6.080 1.00 95.62 116 TYR A C 1
ATOM 926 O O . TYR A 1 116 ? -5.353 -7.338 -6.498 1.00 95.62 116 TYR A O 1
ATOM 934 N N . PHE A 1 117 ? -3.132 -7.494 -6.248 1.00 96.81 117 PHE A N 1
ATOM 935 C CA . PHE A 1 117 ? -2.878 -6.208 -6.910 1.00 96.81 117 PHE A CA 1
ATOM 936 C C . PHE A 1 117 ? -3.322 -6.191 -8.377 1.00 96.81 117 PHE A C 1
ATOM 938 O O . PHE A 1 117 ? -3.826 -5.163 -8.831 1.00 96.81 117 PHE A O 1
ATOM 945 N N . ALA A 1 118 ? -3.192 -7.308 -9.100 1.00 95.44 118 ALA A N 1
ATOM 946 C CA . ALA A 1 118 ? -3.729 -7.424 -10.455 1.00 95.44 118 ALA A CA 1
ATOM 947 C C . ALA A 1 118 ? -5.259 -7.248 -10.467 1.00 95.44 118 ALA A C 1
ATOM 949 O O . ALA A 1 118 ? -5.785 -6.438 -11.230 1.00 95.44 118 ALA A O 1
ATOM 950 N N . SER A 1 119 ? -5.968 -7.917 -9.552 1.00 94.50 119 SER A N 1
ATOM 951 C CA . SER A 1 119 ? -7.428 -7.798 -9.436 1.00 94.50 119 SER A CA 1
ATOM 952 C C . SER A 1 119 ? -7.888 -6.374 -9.083 1.00 94.50 119 SER A C 1
ATOM 954 O O . SER A 1 119 ? -8.871 -5.878 -9.637 1.00 94.50 119 SER A O 1
ATOM 956 N N . LEU A 1 120 ? -7.145 -5.669 -8.221 1.00 94.00 120 LEU A N 1
ATOM 957 C CA . LEU A 1 120 ? -7.431 -4.281 -7.856 1.00 94.00 120 LEU A CA 1
ATOM 958 C C . LEU A 1 120 ? -7.232 -3.322 -9.038 1.00 94.00 120 LEU A C 1
ATOM 960 O O . LEU A 1 120 ? -8.025 -2.398 -9.228 1.00 94.00 120 LEU A O 1
ATOM 964 N N . GLN A 1 121 ? -6.199 -3.548 -9.850 1.00 94.25 121 GLN A N 1
ATOM 965 C CA . GLN A 1 121 ? -5.981 -2.778 -11.070 1.00 94.25 121 GLN A CA 1
ATOM 966 C C . GLN A 1 121 ? -7.140 -2.959 -12.059 1.00 94.25 121 GLN A C 1
ATOM 968 O O . GLN A 1 121 ? -7.655 -1.966 -12.575 1.00 94.25 121 GLN A O 1
ATOM 973 N N . GLU A 1 122 ? -7.589 -4.196 -12.287 1.00 93.12 122 GLU A N 1
ATOM 974 C CA . GLU A 1 122 ? -8.746 -4.466 -13.149 1.00 93.12 122 GLU A CA 1
ATOM 975 C C . GLU A 1 122 ? -10.022 -3.798 -12.629 1.00 93.12 122 GLU A C 1
ATOM 977 O O . GLU A 1 122 ? -10.777 -3.209 -13.405 1.00 93.12 122 GLU A O 1
ATOM 982 N N . LEU A 1 123 ? -10.265 -3.860 -11.317 1.00 91.06 123 LEU A N 1
ATOM 983 C CA . LEU A 1 123 ? -11.426 -3.234 -10.689 1.00 91.06 123 LEU A CA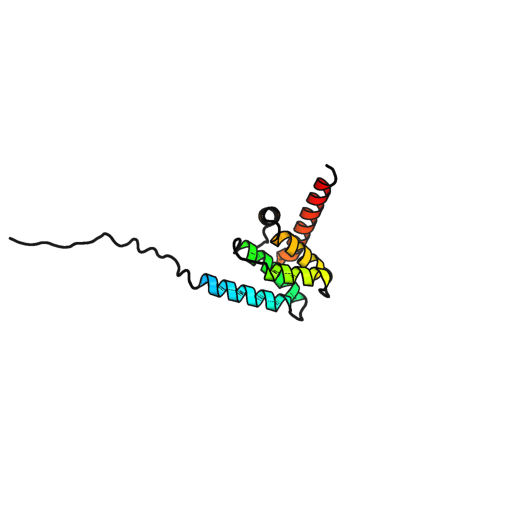 1
ATOM 984 C C . LEU A 1 123 ? -11.458 -1.723 -10.956 1.00 91.06 123 LEU A C 1
ATOM 986 O O . LEU A 1 123 ? -12.487 -1.194 -11.380 1.00 91.06 123 LEU A O 1
ATOM 990 N N . LEU A 1 124 ? -10.327 -1.040 -10.760 1.00 90.25 124 LEU A N 1
ATOM 991 C CA . LEU A 1 124 ? -10.203 0.397 -11.010 1.00 90.25 124 LEU A CA 1
ATOM 992 C C . LEU A 1 124 ? -10.382 0.748 -12.491 1.00 90.25 124 LEU A C 1
ATOM 994 O O . LEU A 1 124 ? -11.072 1.713 -12.817 1.00 90.25 124 LEU A O 1
ATOM 998 N N . GLN A 1 125 ? -9.816 -0.051 -13.399 1.00 90.94 125 GLN A N 1
ATOM 999 C CA . GLN A 1 125 ? -9.993 0.146 -14.840 1.00 90.94 125 GLN A CA 1
ATOM 1000 C C . GLN A 1 125 ? -11.463 0.017 -15.258 1.00 90.94 125 GLN A C 1
ATOM 1002 O O . GLN A 1 125 ? -11.963 0.849 -16.016 1.00 90.94 125 GLN A O 1
ATOM 1007 N N . ARG A 1 126 ? -12.181 -0.982 -14.729 1.00 88.06 126 ARG A N 1
ATOM 1008 C CA . ARG A 1 126 ? -13.616 -1.167 -14.998 1.00 88.06 126 ARG A CA 1
ATOM 1009 C C . ARG A 1 126 ? -14.444 0.003 -14.469 1.00 88.06 126 ARG A C 1
ATOM 1011 O O . ARG A 1 126 ? -15.307 0.500 -15.186 1.00 88.06 126 ARG A O 1
ATOM 1018 N N . GLN A 1 127 ? -14.169 0.474 -13.252 1.00 86.56 127 GLN A N 1
ATOM 1019 C CA . GLN A 1 127 ? -14.871 1.631 -12.682 1.00 86.56 127 GLN A CA 1
ATOM 1020 C C . GLN A 1 127 ? -14.655 2.898 -13.513 1.00 86.56 127 GLN A C 1
ATOM 1022 O O . GLN A 1 127 ? -15.607 3.635 -13.765 1.00 86.56 127 GLN A O 1
ATOM 1027 N N . TRP A 1 128 ? -13.432 3.124 -13.996 1.00 82.75 128 TRP A N 1
ATOM 1028 C CA . TRP A 1 128 ? -13.140 4.275 -14.844 1.00 82.75 128 TRP A CA 1
ATOM 1029 C C . TRP A 1 128 ? -13.835 4.187 -16.208 1.00 82.75 128 TRP A C 1
ATOM 1031 O O . TRP A 1 128 ? -14.406 5.171 -16.673 1.00 82.75 128 TRP A O 1
ATOM 1041 N N . ALA A 1 129 ? -13.860 3.002 -16.824 1.00 84.00 129 ALA A N 1
ATOM 1042 C CA . ALA A 1 129 ? -14.575 2.787 -18.080 1.00 84.00 129 ALA A CA 1
ATOM 1043 C C . ALA A 1 129 ? -16.084 3.055 -17.943 1.00 84.00 129 ALA A C 1
ATOM 1045 O O . ALA A 1 129 ? -16.683 3.644 -18.837 1.00 84.00 129 ALA A O 1
ATOM 1046 N N . VAL A 1 130 ? -16.703 2.667 -16.825 1.00 81.69 130 VAL A N 1
ATOM 1047 C CA . VAL A 1 130 ? -18.121 2.963 -16.556 1.00 81.69 130 VAL A CA 1
ATOM 1048 C C . VAL A 1 130 ? -18.351 4.460 -16.326 1.00 81.69 130 VAL A C 1
ATOM 1050 O O . VAL A 1 130 ? -19.355 4.997 -16.785 1.00 81.69 130 VAL A O 1
ATOM 1053 N N . ALA A 1 131 ? -17.428 5.143 -15.647 1.00 78.81 131 ALA A N 1
ATOM 1054 C CA . ALA A 1 131 ? -17.544 6.573 -15.367 1.00 78.81 131 ALA A CA 1
ATOM 1055 C C . ALA A 1 131 ? -17.420 7.462 -16.619 1.00 78.81 131 ALA A C 1
ATOM 1057 O O . ALA A 1 131 ? -17.989 8.544 -16.628 1.00 78.81 131 ALA A O 1
ATOM 1058 N N . ASN A 1 132 ? -16.704 7.017 -17.658 1.00 72.62 132 ASN A N 1
ATOM 1059 C CA . ASN A 1 132 ? -16.492 7.794 -18.890 1.00 72.62 132 ASN A CA 1
ATOM 1060 C C . ASN A 1 132 ? -17.456 7.442 -20.040 1.00 72.62 132 ASN A C 1
ATOM 1062 O O . ASN A 1 132 ? -17.376 8.061 -21.098 1.00 72.62 132 ASN A O 1
ATOM 1066 N N . ASN A 1 133 ? -18.300 6.419 -19.880 1.00 66.81 133 ASN A N 1
ATOM 1067 C CA . ASN A 1 133 ? -19.299 6.010 -20.879 1.00 66.81 133 ASN A CA 1
ATOM 1068 C C . ASN A 1 133 ? -20.730 6.459 -20.514 1.00 66.81 133 ASN A C 1
ATOM 1070 O O . ASN A 1 133 ? -21.680 6.048 -21.178 1.00 66.81 133 ASN A O 1
ATOM 1074 N N . ASN A 1 134 ? -20.874 7.280 -19.469 1.00 48.94 134 ASN A N 1
ATOM 1075 C CA . ASN A 1 134 ? -22.103 7.961 -19.043 1.00 48.94 134 ASN A CA 1
ATOM 1076 C C . ASN A 1 134 ? -21.873 9.475 -19.037 1.00 48.94 134 ASN A C 1
ATOM 1078 O O . ASN A 1 134 ? -22.881 10.209 -19.121 1.00 48.94 134 ASN A O 1
#

Sequence (134 aa):
MMRSLFFAALLCLACTAPLRGEEPQKQQVAKRNYLTSLQSKHEGVRNSTIYRVLQYKAAYERDDCSAFLKRLQEMSLNDPSPKNRVYAFLACALLQDAKLRAAAKPPEWEEEKDAYFASLQELLQRQWAVANNN

Foldseek 3Di:
DDDDDDDDPPDPPPPPPPPPPPVVVVLVVLVVVLLVQCVDPDPVSVLLSLLVVLLSCLVVVPDDCVSVLVSLCCCLPDPPDVNSVLSSVLSNVCNVDPVLCVVQRRDPDSVCVVVSSVVSVVVVVVVVVVVVVD

Secondary structure (DSSP, 8-state):
-------------------TTHHHHHHHHHHHHHHHHTT-S-HHHHHHHHHHHHHHHHH-TTS--HHHHHHHHHHHHH-SSHHHHHHHHHHHHHHH-HHHHHH-PPPSSSTTHHHHHHHHHHHHHHHHHHHH--